Protein AF-A0A124FRD8-F1 (afdb_monomer_lite)

Structure (mmCIF, N/CA/C/O backbone):
data_AF-A0A124FRD8-F1
#
_entry.id   AF-A0A124FRD8-F1
#
loop_
_atom_site.group_PDB
_atom_site.id
_atom_site.type_symbol
_atom_site.label_atom_id
_atom_site.label_alt_id
_atom_site.label_comp_id
_atom_site.label_asym_id
_atom_site.label_entity_id
_atom_site.label_seq_id
_atom_site.pdbx_PDB_ins_code
_atom_site.Cartn_x
_atom_site.Cartn_y
_atom_site.Cartn_z
_atom_site.occupancy
_atom_site.B_iso_or_equiv
_atom_site.auth_seq_id
_atom_site.auth_comp_id
_atom_site.auth_asym_id
_atom_site.auth_atom_id
_atom_site.pdbx_PDB_model_num
ATOM 1 N N . ARG A 1 1 ? -9.089 6.393 21.413 1.00 68.75 1 ARG A N 1
ATOM 2 C CA . ARG A 1 1 ? -9.216 7.799 21.879 1.00 68.75 1 ARG A CA 1
ATOM 3 C C . ARG A 1 1 ? -8.374 7.942 23.153 1.00 68.75 1 ARG A C 1
ATOM 5 O O . ARG A 1 1 ? -8.089 6.905 23.737 1.00 68.75 1 ARG A O 1
ATOM 12 N N . ASN A 1 2 ? -7.928 9.148 23.523 1.00 89.94 2 ASN A N 1
ATOM 13 C CA . ASN A 1 2 ? -7.014 9.415 24.659 1.00 89.94 2 ASN A CA 1
ATOM 14 C C . ASN A 1 2 ? -5.583 8.864 24.497 1.00 89.94 2 ASN A C 1
ATOM 16 O O . ASN A 1 2 ? -4.984 8.402 25.458 1.00 89.94 2 ASN A O 1
ATOM 20 N N . LYS A 1 3 ? -5.051 8.887 23.272 1.00 91.62 3 LYS A N 1
ATOM 21 C CA . LYS A 1 3 ? -3.642 8.587 22.986 1.00 91.62 3 LYS A CA 1
ATOM 22 C C . LYS A 1 3 ? -3.026 9.784 22.280 1.00 91.62 3 LYS A C 1
ATOM 24 O O . LYS A 1 3 ? -3.710 10.428 21.481 1.00 91.62 3 LYS A O 1
ATOM 29 N N . SER A 1 4 ? -1.762 10.056 22.559 1.00 96.12 4 SER A N 1
ATOM 30 C CA . SER A 1 4 ? -0.956 11.003 21.798 1.00 96.12 4 SER A CA 1
ATOM 31 C C . SER A 1 4 ? -0.770 10.527 20.355 1.00 96.12 4 SER A C 1
ATOM 33 O O . SER A 1 4 ? -0.881 9.338 20.038 1.00 96.12 4 SER A O 1
ATOM 35 N N . LEU A 1 5 ? -0.449 11.465 19.464 1.00 94.25 5 LEU A N 1
ATOM 36 C CA . LEU A 1 5 ? -0.127 11.147 18.074 1.00 94.25 5 LEU A CA 1
ATOM 37 C C . LEU A 1 5 ? 1.054 10.168 17.979 1.00 94.25 5 LEU A C 1
ATOM 39 O O . LEU A 1 5 ? 1.013 9.239 17.177 1.00 94.25 5 LEU A O 1
ATOM 43 N N . LEU A 1 6 ? 2.069 10.342 18.832 1.00 95.31 6 LEU A N 1
ATOM 44 C CA . LEU A 1 6 ? 3.248 9.479 18.863 1.00 95.31 6 LEU A CA 1
ATOM 45 C C . LEU A 1 6 ? 2.875 8.029 19.196 1.00 95.31 6 LEU A C 1
ATOM 47 O O . LEU A 1 6 ? 3.273 7.117 18.476 1.00 95.31 6 LEU A O 1
ATOM 51 N N . GLU A 1 7 ? 2.049 7.812 20.222 1.00 95.81 7 GLU A N 1
ATOM 52 C CA . GLU A 1 7 ? 1.566 6.471 20.581 1.00 95.81 7 GLU A CA 1
ATOM 53 C C . GLU A 1 7 ? 0.741 5.829 19.459 1.00 95.81 7 GLU A C 1
ATOM 55 O O . GLU A 1 7 ? 0.805 4.617 19.248 1.00 95.81 7 GLU A O 1
ATOM 60 N N . ILE A 1 8 ? -0.044 6.626 18.727 1.00 94.00 8 ILE A N 1
ATOM 61 C CA . ILE A 1 8 ? -0.841 6.136 17.597 1.00 94.00 8 ILE A CA 1
ATOM 62 C C . ILE A 1 8 ? 0.073 5.720 16.442 1.00 94.00 8 ILE A C 1
ATOM 64 O O . ILE A 1 8 ? -0.060 4.600 15.952 1.00 94.00 8 ILE A O 1
ATOM 68 N N . ILE A 1 9 ? 1.030 6.563 16.047 1.00 94.12 9 ILE A N 1
ATOM 69 C CA . ILE A 1 9 ? 1.986 6.261 14.967 1.00 94.12 9 ILE A CA 1
ATOM 70 C C . ILE A 1 9 ? 2.865 5.049 15.320 1.00 94.12 9 ILE A C 1
ATOM 72 O O . ILE A 1 9 ? 3.251 4.285 14.437 1.00 94.12 9 ILE A O 1
ATOM 76 N N . GLN A 1 10 ? 3.139 4.823 16.608 1.00 94.88 10 GLN A N 1
ATOM 77 C CA . GLN A 1 10 ? 3.873 3.652 17.098 1.00 94.88 10 GLN A CA 1
ATOM 78 C C . GLN A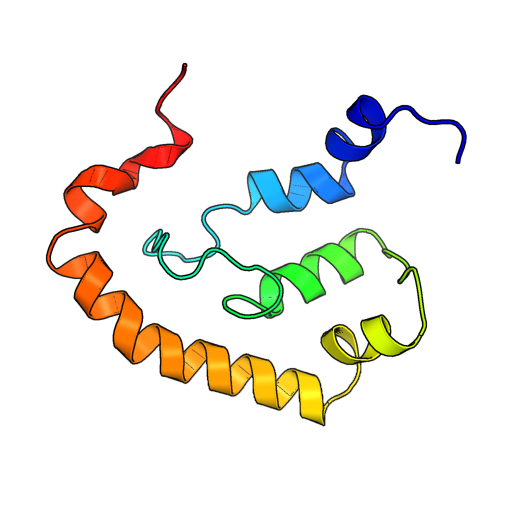 1 10 ? 2.997 2.410 17.339 1.00 94.88 10 GLN A C 1
ATOM 80 O O . GLN A 1 10 ? 3.514 1.367 17.753 1.00 94.88 10 GLN A O 1
ATOM 85 N N . SER A 1 11 ? 1.686 2.487 17.104 1.00 95.69 11 SER A N 1
ATOM 86 C CA . SER A 1 11 ? 0.789 1.350 17.313 1.00 95.69 11 SER A CA 1
ATOM 87 C C . SER A 1 11 ? 1.052 0.209 16.313 1.00 95.69 11 SER A C 1
ATOM 89 O O . SER A 1 11 ? 1.568 0.456 15.219 1.00 95.69 11 SER A O 1
ATOM 91 N N . PRO A 1 12 ? 0.662 -1.043 16.637 1.00 97.12 12 PRO A N 1
ATOM 92 C CA . PRO A 1 12 ? 0.895 -2.197 15.765 1.00 97.12 12 PRO A CA 1
ATOM 93 C C . PRO A 1 12 ? 0.353 -2.034 14.339 1.00 97.12 12 PRO A C 1
ATOM 95 O O . PRO A 1 12 ? 0.986 -2.486 13.392 1.00 97.12 12 PRO A O 1
ATOM 98 N N . PHE A 1 13 ? -0.783 -1.349 14.177 1.00 96.44 13 PHE A N 1
ATOM 99 C CA . PHE A 1 13 ? -1.381 -1.089 12.868 1.00 96.44 13 PHE A CA 1
ATOM 100 C C . PHE A 1 13 ? -0.474 -0.228 11.977 1.00 96.44 13 PHE A C 1
ATOM 102 O O . PHE A 1 13 ? -0.195 -0.599 10.842 1.00 96.44 13 PHE A O 1
ATOM 109 N N . PHE A 1 14 ? 0.034 0.896 12.494 1.00 96.00 14 PHE A N 1
ATOM 110 C CA . PHE A 1 14 ? 0.921 1.778 11.729 1.00 96.00 14 PHE A CA 1
ATOM 111 C C . PHE A 1 14 ? 2.327 1.190 11.560 1.00 96.00 14 PHE A C 1
ATOM 113 O O . PHE A 1 14 ? 2.930 1.355 10.499 1.00 96.00 14 PHE A O 1
ATOM 120 N N . LYS A 1 15 ? 2.830 0.450 12.557 1.00 96.81 15 LYS A N 1
ATOM 121 C CA . LYS A 1 15 ? 4.095 -0.290 12.441 1.00 96.81 15 LYS A CA 1
ATOM 122 C C . LYS A 1 15 ? 4.054 -1.345 11.341 1.00 96.81 15 LYS A C 1
ATOM 124 O O . LYS A 1 15 ? 5.034 -1.472 10.622 1.00 96.81 15 LYS A O 1
ATOM 129 N N . ALA A 1 16 ? 2.923 -2.019 11.132 1.00 97.88 16 ALA A N 1
ATOM 130 C CA . ALA A 1 16 ? 2.797 -2.999 10.056 1.00 97.88 16 ALA A CA 1
ATOM 131 C C . ALA A 1 16 ? 3.048 -2.394 8.664 1.00 97.88 16 ALA A C 1
ATOM 133 O O . ALA A 1 16 ? 3.718 -3.018 7.845 1.00 97.88 16 ALA A O 1
ATOM 134 N N . PHE A 1 17 ? 2.585 -1.165 8.404 1.00 96.81 17 PHE A N 1
ATOM 135 C CA . PHE A 1 17 ? 2.912 -0.467 7.154 1.00 96.81 17 PHE A CA 1
ATOM 136 C C . PHE A 1 17 ? 4.406 -0.142 7.062 1.00 96.81 17 PHE A C 1
ATOM 138 O O . PHE A 1 17 ? 5.015 -0.365 6.021 1.00 96.81 17 PHE A O 1
ATOM 145 N N . GLN A 1 18 ? 5.014 0.342 8.149 1.00 94.44 18 GLN A N 1
ATOM 146 C CA . GLN A 1 18 ? 6.450 0.655 8.187 1.00 94.44 18 GLN A CA 1
ATOM 147 C C . GLN A 1 18 ? 7.316 -0.595 7.972 1.00 94.44 18 GLN A C 1
ATOM 149 O O . GLN A 1 18 ? 8.333 -0.547 7.281 1.00 94.44 18 GLN A O 1
ATOM 154 N N . GLU A 1 19 ? 6.927 -1.725 8.556 1.00 94.62 19 GLU A N 1
ATOM 155 C CA . GLU A 1 19 ? 7.613 -3.011 8.423 1.00 94.62 19 GLU A CA 1
ATOM 156 C C . GLU A 1 19 ? 7.499 -3.560 7.002 1.00 94.62 19 GLU A C 1
ATOM 158 O O . GLU A 1 19 ? 8.516 -3.964 6.442 1.00 94.62 19 GLU A O 1
ATOM 163 N N . ALA A 1 20 ? 6.306 -3.483 6.403 1.00 95.44 20 ALA A N 1
ATOM 164 C CA . ALA A 1 20 ? 6.042 -3.951 5.045 1.00 95.44 20 ALA A CA 1
ATOM 165 C C . ALA A 1 20 ? 6.752 -3.129 3.955 1.00 95.44 20 ALA A C 1
ATOM 167 O O . ALA A 1 20 ? 6.862 -3.593 2.826 1.00 95.44 20 ALA A O 1
ATOM 168 N N . GLN A 1 21 ? 7.236 -1.920 4.255 1.00 94.44 21 GLN A N 1
ATOM 169 C CA . GLN A 1 21 ? 8.010 -1.133 3.295 1.00 94.44 21 GLN A CA 1
ATOM 170 C C . GLN A 1 21 ? 9.439 -1.675 3.114 1.00 94.44 21 GLN A C 1
ATOM 172 O O . GLN A 1 21 ? 10.116 -1.951 4.110 1.00 94.44 21 GLN A O 1
ATOM 177 N N . PRO A 1 22 ? 9.971 -1.695 1.879 1.00 94.06 22 PRO A N 1
ATOM 178 C CA . PRO A 1 22 ? 9.285 -1.384 0.622 1.00 94.06 22 PRO A CA 1
ATOM 179 C C . PRO A 1 22 ? 8.304 -2.495 0.214 1.00 94.06 22 PRO A C 1
ATOM 181 O O . PRO A 1 22 ? 8.599 -3.672 0.363 1.00 94.06 22 PRO A O 1
ATOM 184 N N . TYR A 1 23 ? 7.151 -2.115 -0.343 1.00 95.44 23 TYR A N 1
ATOM 185 C CA . TYR A 1 23 ? 6.044 -3.048 -0.608 1.00 95.44 23 TYR A CA 1
ATOM 186 C C . TYR A 1 23 ? 6.265 -4.003 -1.786 1.00 95.44 23 TYR A C 1
ATOM 188 O O . TYR A 1 23 ? 5.533 -4.979 -1.938 1.00 95.44 23 TYR A O 1
ATOM 196 N N . ARG A 1 24 ? 7.230 -3.700 -2.656 1.00 93.56 24 ARG A N 1
ATOM 197 C CA . ARG A 1 24 ? 7.544 -4.484 -3.853 1.00 93.56 24 ARG A CA 1
ATOM 198 C C . ARG A 1 24 ? 8.770 -5.354 -3.596 1.00 93.56 24 ARG A C 1
ATOM 200 O O . ARG A 1 24 ? 9.723 -4.900 -2.969 1.00 93.56 24 ARG A O 1
ATOM 207 N N . GLU A 1 25 ? 8.787 -6.551 -4.176 1.00 91.06 25 GLU A N 1
ATOM 208 C CA . GLU A 1 25 ? 9.926 -7.479 -4.108 1.00 91.06 25 GLU A CA 1
ATOM 209 C C . GLU A 1 25 ? 11.213 -6.876 -4.698 1.00 91.06 25 GLU A C 1
ATOM 211 O O . GLU A 1 25 ? 12.265 -6.913 -4.063 1.00 91.06 25 GLU A O 1
ATOM 216 N N . ASN A 1 26 ? 11.117 -6.198 -5.850 1.00 92.31 26 ASN A N 1
ATOM 217 C CA . ASN A 1 26 ? 12.232 -5.461 -6.470 1.00 92.31 26 ASN A CA 1
ATOM 218 C C . ASN A 1 26 ? 12.601 -4.155 -5.730 1.00 92.31 26 ASN A C 1
ATOM 220 O O . ASN A 1 26 ? 13.406 -3.357 -6.222 1.00 92.31 26 ASN A O 1
ATOM 224 N N . LYS A 1 27 ? 11.991 -3.915 -4.561 1.00 93.31 27 LYS A N 1
ATOM 225 C CA . LYS A 1 27 ? 12.155 -2.730 -3.714 1.00 93.31 27 LYS A CA 1
ATOM 226 C C . LYS A 1 27 ? 11.881 -1.402 -4.43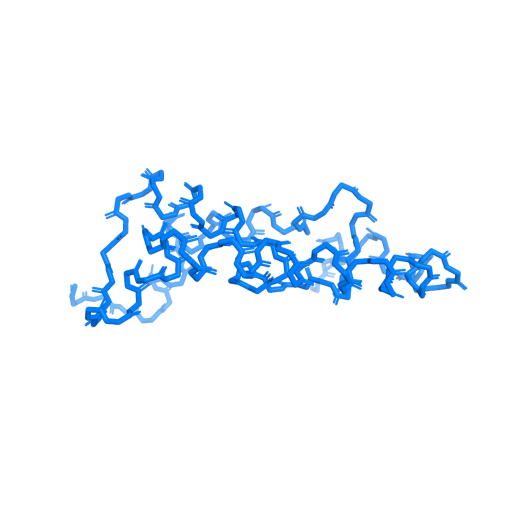1 1.00 93.31 27 LYS A C 1
ATOM 228 O O . LYS A 1 27 ? 12.398 -0.377 -3.996 1.00 93.31 27 LYS A O 1
ATOM 233 N N . ASN A 1 28 ? 11.078 -1.394 -5.501 1.00 95.50 28 ASN A N 1
ATOM 234 C CA . ASN A 1 28 ? 10.793 -0.178 -6.261 1.00 95.50 28 ASN A CA 1
ATOM 235 C C . ASN A 1 28 ? 10.087 0.889 -5.407 1.00 95.50 28 ASN A C 1
ATOM 237 O O . ASN A 1 28 ? 8.918 0.751 -5.037 1.00 95.50 28 ASN A O 1
ATOM 241 N N . LEU A 1 29 ? 10.810 1.976 -5.119 1.00 95.38 29 LEU A N 1
ATOM 242 C CA . LEU A 1 29 ? 10.330 3.095 -4.304 1.00 95.38 29 LEU A CA 1
ATOM 243 C C . LEU A 1 29 ? 9.487 4.113 -5.090 1.00 95.38 29 LEU A C 1
ATOM 245 O O . LEU A 1 29 ? 8.934 5.025 -4.483 1.00 95.38 29 LEU A O 1
ATOM 249 N N . LEU A 1 30 ? 9.351 3.960 -6.413 1.00 96.31 30 LEU A N 1
ATOM 250 C CA . LEU A 1 30 ? 8.459 4.780 -7.249 1.00 96.31 30 LEU A CA 1
ATOM 251 C C . LEU A 1 30 ? 6.982 4.383 -7.130 1.00 96.31 30 LEU A C 1
ATOM 253 O O . LEU A 1 30 ? 6.113 5.085 -7.642 1.00 96.31 30 LEU A O 1
ATOM 257 N N . THR A 1 31 ? 6.706 3.279 -6.434 1.00 95.81 31 THR A N 1
ATOM 258 C CA . THR A 1 31 ? 5.362 2.793 -6.095 1.00 95.81 31 THR A CA 1
ATOM 259 C C . THR A 1 31 ? 5.180 2.715 -4.571 1.00 95.81 31 THR A C 1
ATOM 261 O O . THR A 1 31 ? 5.05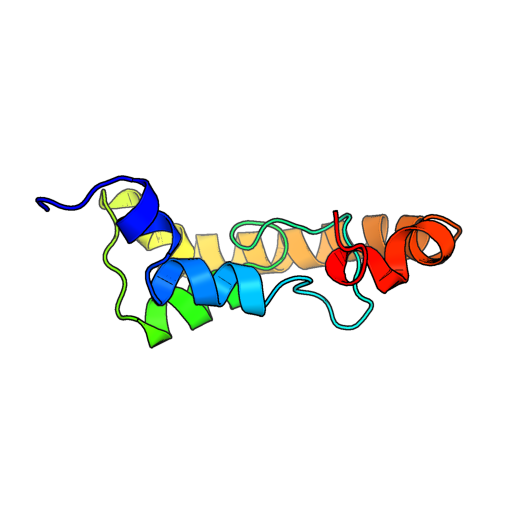2 1.612 -4.034 1.00 95.81 31 THR A O 1
ATOM 264 N N . PRO A 1 32 ? 5.265 3.833 -3.822 1.00 95.56 32 PRO A N 1
ATOM 265 C CA . PRO A 1 32 ? 5.311 3.803 -2.362 1.00 95.56 32 PRO A CA 1
ATOM 266 C C . PRO A 1 32 ? 3.928 3.747 -1.699 1.00 95.56 32 PRO A C 1
ATOM 268 O O . PRO A 1 32 ? 3.850 3.569 -0.486 1.00 95.56 32 PRO A O 1
ATOM 271 N N . CYS A 1 33 ? 2.829 3.945 -2.431 1.00 97.31 33 CYS A N 1
ATOM 272 C CA . CYS A 1 33 ? 1.503 4.055 -1.836 1.00 97.31 33 CYS A CA 1
ATOM 273 C C . CYS A 1 33 ? 0.878 2.672 -1.605 1.00 97.31 33 CYS A C 1
ATOM 275 O O . CYS A 1 33 ? 0.674 1.908 -2.546 1.00 97.31 33 CYS A O 1
ATOM 277 N N . ALA A 1 34 ? 0.505 2.361 -0.359 1.00 96.94 34 ALA A N 1
ATOM 278 C CA . ALA A 1 34 ? -0.224 1.128 -0.031 1.00 96.94 34 ALA A CA 1
ATOM 279 C C . ALA A 1 34 ? -1.694 1.164 -0.473 1.00 96.94 34 ALA A C 1
ATOM 281 O O . ALA A 1 34 ? -2.330 0.124 -0.546 1.00 96.94 34 ALA A O 1
ATOM 282 N N . LEU A 1 35 ? -2.249 2.351 -0.730 1.00 95.50 35 LEU A N 1
ATOM 283 C CA . LEU A 1 35 ? -3.636 2.513 -1.165 1.00 95.50 35 LEU A CA 1
ATOM 284 C C . LEU A 1 35 ? -3.782 2.369 -2.685 1.00 95.50 35 LEU A C 1
ATOM 286 O O . LEU A 1 35 ? -4.731 1.744 -3.139 1.00 95.50 35 LEU A O 1
ATOM 290 N N . ILE A 1 36 ? -2.862 2.960 -3.455 1.00 96.88 36 ILE A N 1
ATOM 291 C CA . ILE A 1 36 ? -2.994 3.104 -4.914 1.00 96.88 36 ILE A CA 1
ATOM 292 C C . ILE A 1 36 ? -2.042 2.167 -5.661 1.00 96.88 36 ILE A C 1
ATOM 294 O O . ILE A 1 36 ? -2.469 1.440 -6.549 1.00 96.88 36 ILE A O 1
ATOM 298 N N . ASP A 1 37 ? -0.758 2.153 -5.295 1.00 97.62 37 ASP A N 1
ATOM 299 C CA . ASP A 1 37 ? 0.264 1.425 -6.061 1.00 97.62 37 ASP A CA 1
ATOM 300 C C . ASP A 1 37 ? 0.423 -0.030 -5.598 1.00 97.62 37 ASP A C 1
ATOM 302 O O . ASP A 1 37 ? 0.900 -0.896 -6.337 1.00 97.62 37 ASP A O 1
ATOM 306 N N . ASN A 1 38 ? 0.069 -0.299 -4.341 1.00 97.75 38 ASN A N 1
ATOM 307 C CA . ASN A 1 38 ? 0.110 -1.615 -3.708 1.00 97.75 38 ASN A CA 1
ATOM 308 C C . ASN A 1 38 ? -1.159 -1.870 -2.881 1.00 97.75 38 ASN A C 1
ATOM 310 O O . ASN A 1 38 ? -1.043 -2.163 -1.688 1.00 97.75 38 ASN A O 1
ATOM 314 N N . PRO A 1 39 ? -2.359 -1.761 -3.485 1.00 97.19 39 PRO A N 1
ATOM 315 C CA . PRO A 1 39 ? -3.638 -1.847 -2.774 1.00 97.19 39 PRO A CA 1
ATOM 316 C C . PRO A 1 39 ? -3.792 -3.137 -1.954 1.00 97.19 39 PRO A C 1
ATOM 318 O O . PRO A 1 39 ? -4.431 -3.134 -0.900 1.00 97.19 39 PRO A O 1
ATOM 321 N N . GLN A 1 40 ? -3.147 -4.229 -2.379 1.00 97.06 40 GLN A N 1
ATOM 322 C CA . GLN A 1 40 ? -3.104 -5.488 -1.637 1.00 97.06 40 GLN A CA 1
ATOM 323 C C . GLN A 1 40 ? -2.537 -5.324 -0.216 1.00 97.06 40 GLN A C 1
ATOM 325 O O . GLN A 1 40 ? -3.090 -5.884 0.726 1.00 97.06 40 GLN A O 1
ATOM 330 N N . VAL A 1 41 ? -1.513 -4.481 -0.031 1.00 97.94 41 VAL A N 1
ATOM 331 C CA . VAL A 1 41 ? -0.874 -4.255 1.275 1.00 97.94 41 VAL A CA 1
ATOM 332 C C . VAL A 1 41 ? -1.839 -3.587 2.246 1.00 97.94 41 VAL A C 1
ATOM 334 O O . VAL A 1 41 ? -1.958 -4.009 3.397 1.00 97.94 41 VAL A O 1
ATOM 337 N N . LEU A 1 42 ? -2.559 -2.557 1.789 1.00 97.12 42 LEU A N 1
ATOM 338 C CA . LEU A 1 42 ? -3.579 -1.909 2.607 1.00 97.12 42 LEU A CA 1
ATOM 339 C C . LEU A 1 42 ? -4.652 -2.913 3.032 1.00 97.12 42 LEU A C 1
ATOM 341 O O . LEU A 1 42 ? -4.964 -2.995 4.219 1.00 97.12 42 LEU A O 1
ATOM 345 N N . ARG A 1 43 ? -5.193 -3.689 2.085 1.00 96.56 43 ARG A N 1
ATOM 346 C CA . ARG A 1 43 ? -6.264 -4.661 2.356 1.00 96.56 43 ARG A CA 1
ATOM 347 C C . ARG A 1 43 ? -5.812 -5.744 3.340 1.00 96.56 43 ARG A C 1
ATOM 349 O O . ARG A 1 43 ? -6.545 -6.060 4.277 1.00 96.56 43 ARG A O 1
ATOM 356 N N . GLU A 1 44 ? -4.597 -6.268 3.186 1.00 97.50 44 GLU A N 1
ATOM 357 C CA . GLU A 1 44 ? -4.010 -7.260 4.095 1.00 97.50 44 GLU A CA 1
ATOM 358 C C . GLU A 1 44 ? -3.826 -6.715 5.514 1.00 97.50 44 GLU A C 1
ATOM 360 O O . GLU A 1 44 ? -4.239 -7.359 6.482 1.00 97.50 44 GLU A O 1
ATOM 365 N N . ILE A 1 45 ? -3.256 -5.515 5.657 1.00 98.06 45 ILE A N 1
ATOM 366 C CA . ILE A 1 45 ? -3.019 -4.907 6.972 1.00 98.06 45 ILE A CA 1
ATOM 367 C C . ILE A 1 45 ? -4.347 -4.525 7.641 1.00 98.06 45 ILE A C 1
ATOM 369 O O . ILE A 1 45 ? -4.538 -4.808 8.826 1.00 98.06 45 ILE A O 1
ATOM 373 N N . VAL A 1 46 ? -5.301 -3.949 6.901 1.00 96.50 46 VAL A N 1
ATOM 374 C CA . VAL A 1 46 ? -6.646 -3.638 7.418 1.00 96.50 46 VAL A CA 1
ATOM 375 C C . VAL A 1 46 ? -7.332 -4.902 7.927 1.00 96.50 46 VAL A C 1
ATOM 377 O O . VAL A 1 46 ? -7.821 -4.906 9.059 1.00 96.50 46 VAL A O 1
ATOM 380 N N . LYS A 1 47 ? -7.296 -5.991 7.149 1.00 95.94 47 LYS A N 1
ATOM 381 C CA . LYS A 1 47 ? -7.848 -7.292 7.550 1.00 95.94 47 LYS A CA 1
ATOM 382 C C . LYS A 1 47 ? -7.148 -7.846 8.793 1.00 95.94 47 LYS A C 1
ATOM 384 O O . LYS A 1 47 ? -7.823 -8.278 9.724 1.00 95.94 47 LYS A O 1
ATOM 389 N N . LYS A 1 48 ? -5.812 -7.800 8.842 1.00 97.69 48 LYS A N 1
ATOM 390 C CA . LYS A 1 48 ? -4.998 -8.320 9.956 1.00 97.69 48 LYS A CA 1
ATOM 391 C C . LYS A 1 48 ? -5.315 -7.643 11.290 1.00 97.69 48 LYS A C 1
ATOM 393 O O . LYS A 1 48 ? -5.367 -8.318 12.313 1.00 97.69 48 LYS A O 1
ATOM 398 N N . TYR A 1 49 ? -5.514 -6.327 11.290 1.00 97.00 49 TYR A N 1
ATOM 399 C CA . TYR A 1 49 ? -5.760 -5.553 12.514 1.00 97.00 49 TYR A CA 1
ATOM 400 C C . TYR A 1 49 ? -7.237 -5.211 12.742 1.00 97.00 49 TYR A C 1
ATOM 402 O O . TYR A 1 49 ? -7.542 -4.496 13.696 1.00 97.00 49 TYR A O 1
ATOM 410 N N . ASN A 1 50 ? -8.144 -5.706 11.888 1.00 95.00 50 ASN A N 1
ATOM 411 C CA . ASN A 1 50 ? -9.569 -5.366 11.898 1.00 95.00 50 ASN A CA 1
ATOM 412 C C . ASN A 1 50 ? -9.791 -3.842 11.972 1.00 95.00 50 ASN A C 1
ATOM 414 O O . ASN A 1 50 ? -10.567 -3.333 12.790 1.00 95.00 50 ASN A O 1
ATOM 418 N N . ALA A 1 51 ? -9.013 -3.105 11.175 1.00 93.31 51 ALA A N 1
ATOM 419 C CA . ALA A 1 51 ? -9.015 -1.653 11.208 1.00 93.31 51 ALA A CA 1
ATOM 420 C C . ALA A 1 51 ? -10.347 -1.123 10.676 1.00 93.31 51 ALA A C 1
ATOM 422 O O . ALA A 1 51 ? -10.828 -1.551 9.627 1.00 93.31 51 ALA A O 1
ATOM 423 N N . LYS A 1 52 ? -10.938 -0.179 11.412 1.00 90.94 52 LYS A N 1
ATOM 424 C CA . LYS A 1 52 ? -12.218 0.418 11.043 1.00 90.94 52 LYS A CA 1
ATOM 425 C C . LYS A 1 52 ? -12.004 1.745 10.317 1.00 90.94 52 LYS A C 1
ATOM 427 O O . LYS A 1 52 ? -11.192 2.554 10.772 1.00 90.94 52 LYS A O 1
ATOM 432 N N . PRO A 1 53 ? -12.733 1.979 9.224 1.00 88.81 53 PRO A N 1
ATOM 433 C CA . PRO A 1 53 ? -12.698 3.231 8.487 1.00 88.81 53 PRO A CA 1
ATOM 434 C C . PRO A 1 53 ? -13.245 4.371 9.345 1.00 88.81 53 PRO A C 1
ATOM 436 O O . PRO A 1 53 ? -14.139 4.192 10.174 1.00 88.81 53 PRO A O 1
ATOM 439 N N . SER A 1 54 ? -12.716 5.569 9.121 1.00 85.31 54 SER A N 1
ATOM 440 C CA . SER A 1 54 ? -13.187 6.771 9.813 1.00 85.31 54 SER A CA 1
ATOM 441 C C . SER A 1 54 ? -14.503 7.307 9.237 1.00 85.31 54 SER A C 1
ATOM 443 O O . SER A 1 54 ? -15.210 8.035 9.927 1.00 85.31 54 SER A O 1
ATOM 445 N N . TYR A 1 55 ? -14.820 6.978 7.981 1.00 87.00 55 TYR A N 1
ATOM 446 C CA . TYR A 1 55 ? -16.039 7.379 7.279 1.00 87.00 55 TYR A CA 1
ATOM 447 C C . TYR A 1 55 ? -16.417 6.327 6.216 1.00 87.00 55 TYR A C 1
ATOM 449 O O . TYR A 1 55 ? -15.514 5.676 5.684 1.00 87.00 55 TYR A O 1
ATOM 457 N N . PRO A 1 56 ? -17.716 6.154 5.888 1.00 83.44 56 PRO A N 1
ATOM 458 C CA . PRO A 1 56 ? -18.187 5.028 5.074 1.00 83.44 56 PRO A CA 1
ATOM 459 C C . PRO A 1 56 ? -17.526 4.903 3.699 1.00 83.44 56 PRO A C 1
ATOM 461 O O . PRO A 1 56 ? -17.208 3.802 3.277 1.00 83.44 56 PRO A O 1
ATOM 464 N N . SER A 1 57 ? -17.234 6.008 3.006 1.00 84.62 57 SER A N 1
ATOM 465 C CA . SER A 1 57 ? -16.650 5.932 1.657 1.00 84.62 57 SER A CA 1
ATOM 466 C C . SER A 1 57 ? -15.222 5.368 1.611 1.00 84.62 57 SER A C 1
ATOM 468 O O . SER A 1 57 ? -14.786 4.944 0.544 1.00 84.62 57 SER A O 1
ATOM 470 N N . VAL A 1 58 ? -14.497 5.297 2.740 1.00 86.25 58 VAL A N 1
ATOM 471 C CA . VAL A 1 58 ? -13.187 4.607 2.797 1.00 86.25 58 VAL A CA 1
ATOM 472 C C . VAL A 1 58 ? -13.347 3.095 2.706 1.00 86.25 58 VAL A C 1
ATOM 474 O O . VAL A 1 58 ? -12.415 2.403 2.313 1.00 86.25 58 VAL A O 1
ATOM 477 N N . GLU A 1 59 ? -14.510 2.548 3.052 1.00 90.25 59 GLU A N 1
ATOM 478 C CA . GLU A 1 59 ? -14.755 1.106 2.936 1.00 90.25 59 GLU A CA 1
ATOM 479 C C . GLU A 1 59 ? -14.608 0.633 1.500 1.00 90.25 59 GLU A C 1
ATOM 481 O O . GLU A 1 59 ? -14.128 -0.472 1.260 1.00 90.25 59 GLU A O 1
ATOM 486 N N . ASN A 1 60 ? -14.930 1.500 0.544 1.00 92.50 60 ASN A N 1
ATOM 487 C CA . ASN A 1 60 ? -14.950 1.155 -0.862 1.00 92.50 60 ASN A CA 1
ATOM 488 C C . ASN A 1 60 ? -13.572 0.714 -1.376 1.00 92.50 60 ASN A C 1
ATOM 490 O O . ASN A 1 60 ? -13.471 -0.267 -2.103 1.00 92.50 60 ASN A O 1
ATOM 494 N N . VAL A 1 61 ? -12.484 1.354 -0.936 1.00 92.19 61 VAL A N 1
ATOM 495 C CA . VAL A 1 61 ? -11.125 0.967 -1.369 1.00 92.19 61 VAL A CA 1
ATOM 496 C C . VAL A 1 61 ? -10.666 -0.389 -0.805 1.00 92.19 61 VAL A C 1
ATOM 498 O O . VAL A 1 61 ? -9.651 -0.932 -1.246 1.00 92.19 61 VAL A O 1
ATOM 501 N N . ILE A 1 62 ? -11.412 -0.941 0.160 1.00 93.88 62 ILE A N 1
ATOM 502 C CA . ILE A 1 62 ? -11.155 -2.245 0.783 1.00 93.88 62 ILE A CA 1
ATOM 503 C C . ILE A 1 62 ? -12.150 -3.315 0.311 1.00 93.88 62 ILE A C 1
ATOM 505 O O . ILE A 1 62 ? -11.753 -4.468 0.142 1.00 93.88 62 ILE A O 1
ATOM 509 N N . TYR A 1 63 ? -13.425 -2.955 0.134 1.00 92.88 63 TYR A N 1
ATOM 510 C CA . TYR A 1 63 ? -14.530 -3.909 -0.008 1.00 92.88 63 TYR A CA 1
ATOM 511 C C . TYR A 1 63 ? -15.366 -3.737 -1.282 1.00 92.88 63 TYR A C 1
ATOM 513 O O . TYR A 1 63 ? -16.021 -4.697 -1.694 1.00 92.88 63 TYR A O 1
ATOM 521 N N . ASP A 1 64 ? -15.361 -2.562 -1.919 1.00 96.12 64 ASP A N 1
ATOM 522 C CA . ASP A 1 64 ? -16.082 -2.364 -3.178 1.00 96.12 64 ASP A CA 1
ATOM 523 C C . ASP A 1 64 ? -15.306 -3.029 -4.319 1.00 96.12 64 ASP A C 1
ATOM 525 O O . ASP A 1 64 ? -14.137 -2.726 -4.562 1.00 96.12 64 ASP A O 1
ATOM 529 N N . LYS A 1 65 ? -15.950 -3.974 -5.011 1.00 96.69 65 LYS A N 1
ATOM 530 C CA . LYS A 1 65 ? -15.290 -4.800 -6.027 1.00 96.69 65 LYS A CA 1
ATOM 531 C C . LYS A 1 65 ? -14.832 -3.993 -7.239 1.00 96.69 65 LYS A C 1
ATOM 533 O O . LYS A 1 65 ? -13.765 -4.291 -7.771 1.00 96.69 65 LYS A O 1
ATOM 538 N N . GLU A 1 66 ? -15.607 -3.002 -7.671 1.00 97.81 66 GLU A N 1
ATOM 539 C CA . GLU A 1 66 ? -15.286 -2.202 -8.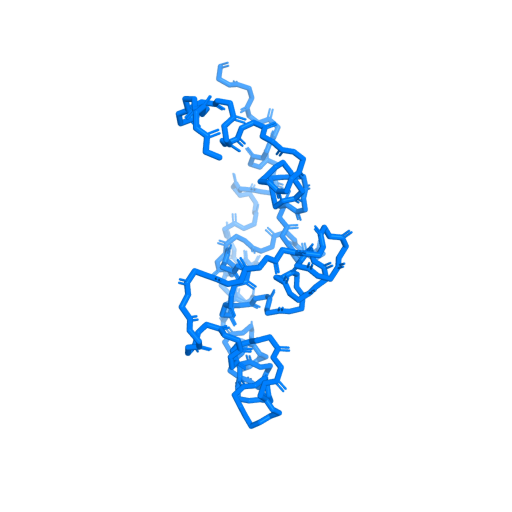855 1.00 97.81 66 GLU A CA 1
ATOM 540 C C . GLU A 1 66 ? -14.091 -1.295 -8.570 1.00 97.81 66 GLU A C 1
ATOM 542 O O . GLU A 1 66 ? -13.133 -1.260 -9.343 1.00 97.81 66 GLU A O 1
ATOM 547 N N . ILE A 1 67 ? -14.093 -0.638 -7.408 1.00 96.81 67 ILE A N 1
ATOM 548 C CA . ILE A 1 67 ? -12.980 0.208 -6.970 1.00 96.81 67 ILE A CA 1
ATOM 549 C C . ILE A 1 67 ? -11.731 -0.631 -6.701 1.00 96.81 67 ILE A C 1
ATOM 551 O O . ILE A 1 67 ? -10.630 -0.235 -7.089 1.00 96.81 67 ILE A O 1
ATOM 555 N N . CYS A 1 68 ? -11.877 -1.808 -6.087 1.00 97.31 68 CYS A N 1
ATOM 556 C CA . CYS A 1 68 ? -10.747 -2.705 -5.874 1.00 97.31 68 CYS A CA 1
ATOM 557 C C . CYS A 1 68 ? -10.111 -3.138 -7.199 1.00 97.31 68 CYS A C 1
ATOM 559 O O . CYS A 1 68 ? -8.897 -3.017 -7.354 1.00 97.31 68 CYS A O 1
ATOM 561 N N . GLN A 1 69 ? -10.925 -3.570 -8.166 1.00 98.25 69 GLN A N 1
ATOM 562 C CA . GLN A 1 69 ? -10.444 -3.977 -9.484 1.00 98.25 69 GLN A CA 1
ATOM 563 C C . GLN A 1 69 ? -9.800 -2.813 -10.243 1.00 98.25 69 GLN A C 1
ATOM 565 O O . GLN A 1 69 ? -8.768 -2.996 -10.889 1.00 98.25 69 GLN A O 1
ATOM 570 N N . PHE A 1 70 ? -10.378 -1.612 -10.153 1.00 98.25 70 PHE A N 1
ATOM 571 C CA . PHE A 1 70 ? -9.806 -0.411 -10.752 1.00 98.25 70 PHE A CA 1
ATOM 572 C C . PHE A 1 70 ? -8.405 -0.123 -10.201 1.00 98.25 70 PHE A C 1
ATOM 574 O O . PHE A 1 70 ? -7.473 0.063 -10.981 1.00 98.25 70 PHE A O 1
ATOM 581 N N . LEU A 1 71 ? -8.238 -0.129 -8.874 1.00 98.25 71 LEU A N 1
ATOM 582 C CA . LEU A 1 71 ? -6.943 0.103 -8.228 1.00 98.25 71 LEU A CA 1
ATOM 583 C C . LEU A 1 71 ? -5.926 -0.989 -8.570 1.00 98.25 71 LEU A C 1
ATOM 585 O O . LEU A 1 71 ? -4.760 -0.686 -8.817 1.00 98.25 71 LEU A O 1
ATOM 589 N N . ASP A 1 72 ? -6.365 -2.245 -8.638 1.00 98.19 72 ASP A N 1
ATOM 590 C CA . ASP A 1 72 ? -5.493 -3.363 -8.991 1.00 98.19 72 ASP A CA 1
ATOM 591 C C . ASP A 1 72 ? -4.976 -3.196 -10.428 1.00 98.19 72 ASP A C 1
ATOM 593 O O . ASP A 1 72 ? -3.764 -3.258 -10.650 1.00 98.19 72 ASP A O 1
ATOM 597 N N . ASN A 1 73 ? -5.860 -2.872 -11.376 1.00 98.56 73 ASN A N 1
ATOM 598 C CA . ASN A 1 73 ? -5.498 -2.618 -12.773 1.00 98.56 73 ASN A CA 1
ATOM 599 C C . ASN A 1 73 ? -4.594 -1.387 -12.908 1.00 98.56 73 ASN A C 1
ATOM 601 O O . ASN A 1 73 ? -3.544 -1.458 -13.542 1.00 98.56 73 ASN A O 1
ATOM 605 N N . TYR A 1 74 ? -4.966 -0.272 -12.273 1.00 98.31 74 TYR A N 1
ATOM 606 C CA . TYR A 1 74 ? -4.173 0.957 -12.285 1.00 98.31 74 TYR A CA 1
ATOM 607 C C . TYR A 1 74 ? -2.758 0.705 -11.761 1.00 98.31 74 TYR A C 1
ATOM 609 O O . TYR A 1 74 ? -1.779 1.113 -12.389 1.00 98.31 74 TYR A O 1
ATOM 617 N N . SER A 1 75 ? -2.638 -0.021 -10.644 1.00 98.12 75 SER A N 1
ATOM 618 C CA . SER A 1 75 ? -1.339 -0.351 -10.069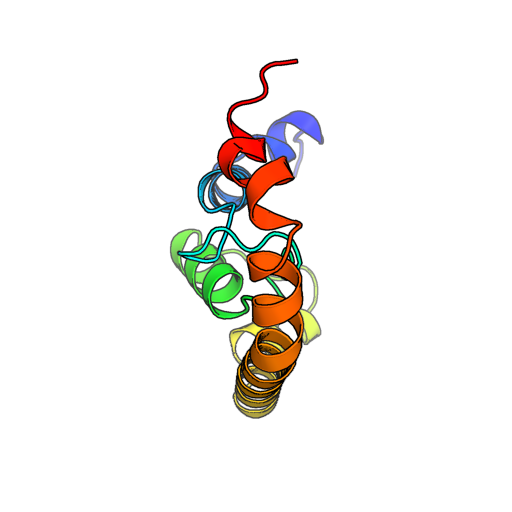 1.00 98.12 75 SER A CA 1
ATOM 619 C C . SER A 1 75 ? -0.489 -1.172 -11.039 1.00 98.12 75 SER A C 1
ATOM 621 O O . SER A 1 75 ? 0.695 -0.894 -11.192 1.00 98.12 75 SER A O 1
ATOM 623 N N . GLN A 1 76 ? -1.077 -2.140 -11.750 1.00 98.19 76 GLN A N 1
ATOM 624 C CA . GLN A 1 76 ? -0.363 -2.963 -12.727 1.00 98.19 76 GLN A CA 1
ATOM 625 C C . GLN A 1 76 ? 0.115 -2.144 -13.928 1.00 98.19 76 GLN A C 1
ATOM 627 O O . GLN A 1 76 ? 1.272 -2.279 -14.324 1.00 98.19 76 GLN A O 1
ATOM 632 N N . GLU A 1 77 ? -0.728 -1.269 -14.477 1.00 98.44 77 GLU A N 1
ATOM 633 C CA . GLU A 1 77 ? -0.340 -0.408 -15.598 1.00 98.44 77 GLU A CA 1
ATOM 634 C C . GLU A 1 77 ? 0.754 0.585 -15.200 1.00 98.44 77 GLU A C 1
ATOM 636 O O . GLU A 1 77 ? 1.748 0.730 -15.911 1.00 98.44 77 GLU A O 1
ATOM 641 N N . TYR A 1 78 ? 0.639 1.212 -14.027 1.00 98.06 78 TYR A N 1
ATOM 642 C CA . TYR A 1 78 ? 1.668 2.133 -13.551 1.00 98.06 78 TYR A CA 1
ATOM 643 C C . TYR A 1 78 ? 3.005 1.423 -13.295 1.00 98.06 78 TYR A C 1
ATOM 645 O O . TYR A 1 78 ? 4.062 1.959 -13.630 1.00 98.06 78 TYR A O 1
ATOM 653 N N . ARG A 1 79 ? 2.986 0.184 -12.785 1.00 97.12 79 ARG A N 1
ATOM 654 C CA . ARG A 1 79 ? 4.204 -0.623 -12.595 1.00 97.12 79 ARG A CA 1
ATOM 655 C C . ARG A 1 79 ? 4.967 -0.852 -13.898 1.00 97.12 79 ARG A C 1
ATOM 657 O O . ARG A 1 79 ? 6.188 -0.737 -13.886 1.00 97.12 79 ARG A O 1
ATOM 664 N N . LYS A 1 80 ? 4.276 -1.071 -15.025 1.00 97.88 80 LYS A N 1
ATOM 665 C CA . LYS A 1 80 ? 4.922 -1.209 -16.348 1.00 97.88 80 LYS A CA 1
ATOM 666 C C . LYS A 1 80 ? 5.732 0.030 -16.741 1.00 97.88 80 LYS A C 1
ATOM 668 O O . LYS A 1 80 ? 6.707 -0.094 -17.473 1.00 97.88 80 LYS A O 1
ATOM 673 N N . LEU A 1 81 ? 5.339 1.210 -16.258 1.00 97.31 81 LEU A N 1
ATOM 674 C CA . LEU A 1 81 ? 6.051 2.468 -16.491 1.00 97.31 81 LEU A CA 1
ATOM 675 C C . LEU A 1 81 ? 7.155 2.697 -15.450 1.00 97.31 81 LEU A C 1
ATOM 677 O O . LEU A 1 81 ? 8.251 3.135 -15.789 1.00 97.31 81 LEU A O 1
ATOM 681 N N . ALA A 1 82 ? 6.873 2.402 -14.181 1.00 97.12 82 ALA A N 1
ATOM 682 C CA . ALA A 1 82 ? 7.763 2.701 -13.066 1.00 97.12 82 ALA A CA 1
ATOM 683 C C . ALA A 1 82 ? 8.936 1.716 -12.933 1.00 97.12 82 ALA A C 1
ATOM 685 O O . ALA A 1 82 ? 10.029 2.127 -12.544 1.00 97.12 82 ALA A O 1
ATOM 686 N N . ASP A 1 83 ? 8.736 0.429 -13.227 1.00 96.88 83 ASP A N 1
ATOM 687 C CA . ASP A 1 83 ? 9.774 -0.596 -13.060 1.00 96.88 83 ASP A CA 1
ATOM 688 C C . ASP A 1 83 ? 10.985 -0.360 -13.989 1.00 96.88 83 ASP A C 1
ATOM 690 O O . ASP A 1 83 ? 12.103 -0.324 -13.471 1.00 96.88 83 ASP A O 1
ATOM 694 N N . PRO A 1 84 ? 10.825 -0.033 -15.290 1.00 96.88 84 PRO A N 1
ATOM 695 C CA . PRO A 1 84 ? 11.964 0.316 -16.140 1.00 96.88 84 PRO A CA 1
ATOM 696 C C . PRO A 1 84 ? 12.736 1.546 -15.650 1.00 96.88 84 PRO A C 1
ATOM 698 O O . PRO A 1 84 ? 13.963 1.575 -15.716 1.00 96.88 84 PRO A O 1
ATOM 701 N N . VAL A 1 85 ? 12.046 2.573 -15.145 1.00 96.00 85 VAL A N 1
ATOM 702 C CA . VAL A 1 85 ? 12.697 3.784 -14.608 1.00 96.00 85 VAL A CA 1
ATOM 703 C C . VAL A 1 85 ? 13.492 3.455 -13.344 1.00 96.00 85 VAL A C 1
ATOM 705 O O . VAL A 1 85 ? 14.587 3.978 -13.128 1.00 96.00 85 VAL A O 1
ATOM 708 N N . TRP A 1 86 ? 12.954 2.569 -12.507 1.00 96.62 86 TRP A N 1
ATOM 709 C CA . TRP A 1 86 ? 13.627 2.103 -11.304 1.00 96.62 86 TRP A CA 1
ATOM 710 C C . TRP A 1 86 ? 14.879 1.289 -11.627 1.00 96.62 86 TRP A C 1
ATOM 712 O O . TRP A 1 86 ? 15.960 1.581 -11.110 1.00 96.62 86 TRP A O 1
ATOM 722 N N . GLU A 1 87 ? 14.745 0.299 -12.503 1.00 94.69 87 GLU A N 1
ATOM 723 C CA . GLU A 1 87 ? 15.802 -0.649 -12.851 1.00 94.69 87 GLU A CA 1
ATOM 724 C C . GLU A 1 87 ? 16.954 0.019 -13.610 1.00 94.69 87 GLU A C 1
ATOM 726 O O . GLU A 1 87 ? 18.113 -0.291 -13.342 1.00 94.69 87 GLU A O 1
ATOM 731 N N . ASN A 1 88 ? 16.665 1.016 -14.454 1.00 93.56 88 ASN A N 1
ATOM 732 C CA . ASN A 1 88 ? 17.666 1.700 -15.282 1.00 93.56 88 ASN A CA 1
ATOM 733 C C . ASN A 1 88 ? 18.425 2.847 -14.585 1.00 93.56 88 ASN A C 1
ATOM 735 O O . ASN A 1 88 ? 19.089 3.637 -15.256 1.00 93.56 88 ASN A O 1
ATOM 739 N N . GLY A 1 89 ? 18.377 2.963 -13.253 1.00 87.94 89 GLY A N 1
ATOM 740 C CA . GLY A 1 89 ? 19.333 3.836 -12.558 1.00 87.94 89 GLY A CA 1
ATOM 741 C C . GLY A 1 89 ? 18.998 4.231 -11.127 1.00 87.94 89 GLY A C 1
ATOM 742 O O . GLY A 1 89 ? 19.908 4.508 -10.345 1.00 87.94 89 GLY A O 1
ATOM 743 N N . LEU A 1 90 ? 17.721 4.253 -10.739 1.00 90.94 90 LEU A N 1
ATOM 744 C CA . LEU A 1 90 ? 17.353 4.657 -9.377 1.00 90.94 90 LEU A CA 1
ATOM 745 C C . LEU A 1 90 ? 17.610 3.547 -8.355 1.00 90.94 90 LEU A C 1
ATOM 747 O O . LEU A 1 90 ? 18.031 3.839 -7.233 1.00 90.94 90 LEU A O 1
ATOM 751 N N . SER A 1 91 ? 17.420 2.288 -8.750 1.00 92.50 91 SER A N 1
ATOM 752 C CA . SER A 1 91 ? 17.633 1.122 -7.894 1.00 92.50 91 SER A CA 1
ATOM 753 C C . SER A 1 91 ? 19.036 1.124 -7.283 1.00 92.50 91 SER A C 1
ATOM 755 O O . SER A 1 91 ? 19.161 1.076 -6.063 1.00 92.50 91 SER A O 1
ATOM 757 N N . ALA A 1 92 ? 20.086 1.329 -8.082 1.00 89.00 92 ALA A N 1
ATOM 758 C CA . ALA A 1 92 ? 21.475 1.352 -7.617 1.00 89.00 92 ALA A CA 1
ATOM 759 C C . ALA A 1 92 ? 21.727 2.370 -6.488 1.00 89.00 92 ALA A C 1
ATOM 761 O O . ALA A 1 92 ? 22.509 2.115 -5.574 1.00 89.00 92 ALA A O 1
ATOM 762 N N . LYS A 1 93 ? 21.039 3.517 -6.515 1.00 87.50 93 LYS A N 1
ATOM 763 C CA . LYS A 1 93 ? 21.198 4.579 -5.511 1.00 87.50 93 LYS A CA 1
ATOM 764 C C . LYS A 1 93 ? 20.392 4.328 -4.233 1.00 87.50 93 LYS A C 1
ATOM 766 O O . LYS A 1 93 ? 20.787 4.794 -3.159 1.00 87.50 93 LYS A O 1
ATOM 771 N N . TYR A 1 94 ? 19.255 3.643 -4.339 1.00 90.38 94 TYR A N 1
ATOM 772 C CA . TYR A 1 94 ? 18.248 3.582 -3.276 1.00 90.38 94 TYR A CA 1
ATOM 773 C C . TYR A 1 94 ? 17.885 2.162 -2.814 1.00 90.38 94 TYR A C 1
ATOM 775 O O . TYR A 1 94 ? 17.058 2.029 -1.915 1.00 90.38 94 TYR A O 1
ATOM 783 N N . PHE A 1 95 ? 18.524 1.113 -3.344 1.00 84.25 95 PHE A N 1
ATOM 784 C CA . PHE A 1 95 ? 18.225 -0.291 -3.014 1.00 84.25 95 PHE A CA 1
ATOM 785 C C . PHE A 1 95 ? 18.253 -0.588 -1.503 1.00 84.25 95 PHE A C 1
ATOM 787 O O . PHE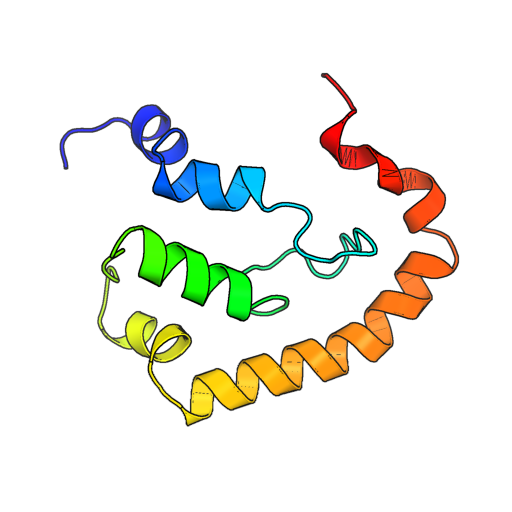 A 1 95 ? 17.418 -1.339 -0.997 1.00 84.25 95 PHE A O 1
ATOM 794 N N . ASN A 1 96 ? 19.166 0.065 -0.776 1.00 85.69 96 ASN A N 1
ATOM 795 C CA . ASN A 1 96 ? 19.341 -0.061 0.675 1.00 85.69 96 ASN A CA 1
ATOM 796 C C . ASN A 1 96 ? 18.775 1.145 1.452 1.00 85.69 96 ASN A C 1
ATOM 798 O O . ASN A 1 96 ? 19.270 1.484 2.524 1.00 85.69 96 ASN A O 1
ATOM 802 N N . TRP A 1 97 ? 17.755 1.839 0.926 1.00 84.88 97 TRP A N 1
ATOM 803 C CA . TRP A 1 97 ? 17.183 3.052 1.542 1.00 84.88 97 TRP A CA 1
ATOM 804 C C . TRP A 1 97 ? 16.843 2.884 3.033 1.00 84.88 97 TRP A C 1
ATOM 806 O O . TRP A 1 97 ? 17.127 3.784 3.821 1.00 84.88 97 TRP A O 1
ATOM 816 N N . LYS A 1 98 ? 16.305 1.726 3.430 1.00 82.50 98 LYS A N 1
ATOM 817 C CA . LYS A 1 98 ? 15.888 1.448 4.816 1.00 82.50 98 LYS A CA 1
ATOM 818 C C . LYS A 1 98 ? 17.060 1.179 5.773 1.00 82.50 98 LYS A C 1
ATOM 820 O O . LYS A 1 98 ? 16.881 1.217 6.984 1.00 82.50 98 LYS A O 1
ATOM 825 N N . GLU A 1 99 ? 18.253 0.912 5.246 1.00 81.38 99 GLU A N 1
ATOM 826 C CA . GLU A 1 99 ? 19.457 0.605 6.032 1.00 81.38 99 GLU A CA 1
ATOM 827 C C . GLU A 1 99 ? 20.274 1.858 6.375 1.00 81.38 99 GLU A C 1
ATOM 829 O O . GLU A 1 99 ? 21.168 1.799 7.222 1.00 81.38 99 GLU A O 1
ATOM 834 N N . LYS A 1 100 ? 19.963 3.008 5.757 1.00 61.34 100 LYS A N 1
ATOM 835 C CA . LYS A 1 100 ? 20.572 4.292 6.115 1.00 61.34 100 LYS A CA 1
ATOM 836 C C . LYS A 1 100 ? 20.099 4.701 7.510 1.00 61.34 100 LYS A C 1
ATOM 838 O O . LYS A 1 100 ? 19.043 5.308 7.667 1.00 61.34 100 LYS A O 1
ATOM 843 N N . LYS A 1 101 ? 20.885 4.345 8.526 1.00 51.84 101 LYS A N 1
ATOM 844 C CA . LYS A 1 101 ? 20.747 4.885 9.881 1.00 51.84 101 LYS A CA 1
ATOM 845 C C . LYS A 1 101 ? 21.138 6.365 9.847 1.00 51.84 101 LYS A C 1
ATOM 847 O O . LYS A 1 101 ? 22.260 6.679 9.451 1.00 51.84 101 LYS A O 1
ATOM 852 N N . TYR A 1 102 ? 20.194 7.232 10.199 1.00 48.91 102 TYR A N 1
ATOM 853 C CA . TYR A 1 102 ? 20.461 8.622 10.575 1.00 48.91 102 TYR A CA 1
ATOM 854 C C . TYR A 1 102 ? 20.963 8.677 12.016 1.00 48.91 102 TYR A C 1
ATOM 856 O O . TYR A 1 102 ? 20.496 7.833 12.819 1.00 48.91 102 TYR A O 1
#

pLDDT: mean 92.81, std 8.32, range [48.91, 98.56]

Foldseek 3Di:
DPDDPVVVCVDPLNVQLVVCPPVDPLNQPVQRDCQQQVVVSVLVSCVVVVPDDPDDVVVCSRPVPVNVVVSVVRNVVVCVVRVCVCVVPVCVVCVCVVVPDD

Sequence (102 aa):
RNKSLLEIIQSPFFKAFQEAQPYRENKNLLTPCALIDNPQVLREIVKKYNAKPSYPSVENVIYDKEICQFLDNYSQEYRKLADPVWENGLSAKYFNWKEKKY

Secondary structure (DSSP, 8-state):
----HHHHHTSHHHHHHHHH-S-STT--TT---TTTT-HHHHHHHHHHHTPPPSSGGGGHHHH-HHHHHHHHHHHHHHHHHHHHHIIIIIHHHHTTGGG---

Radius of gyration: 15.56 Å; chains: 1; bounding box: 40×20×41 Å